Protein AF-A0A2H6ENN4-F1 (afdb_monomer)

Foldseek 3Di:
DVVVVVVVVVVVVVVVVVVVVVVVVVVVVVVVVVVVPPPDDDDDDDDDDDDDDDDDDPPPPPPDPQDPQNQLVVCCVVVVHDSVVSNVVVVVVVVVCVVCLDVWDADPQFFIKHKDKDDWDWDADPVPRDIDIDHIDIDIDTDGDPNNVCVVDPPDD

Sequence (157 aa):
MKKDQKRLKIIFFYLFFYLFFTVFINKSKGKKMAKAKKATKAKAKPAAVKAKEAPAAKTTKAKGPMTKAQIVDHLATKLGTTKKMSATFLNELTQLAYSNAKKDFTIPGLGKVFTTRTKRRNGRNPATGEKMVIPAKSKVKFRVSKALQDAVYPPKK

pLDDT: mean 74.29, std 19.34, range [25.98, 92.62]

Nearest PDB structures (foldseek):
  4qju-assembly1_B  TM=8.683E-01  e=5.861E-08  Staphylococcus aureus subsp. aureus Mu50
  5lvt-assembly2_B  TM=8.062E-01  e=1.035E-07  Lactococcus lactis subsp. lactis Il1403
  1p78-assembly1_B  TM=8.600E-01  e=2.845E-07  Anabaena sp.
  5j0n-assembly1_L  TM=8.053E-01  e=1.343E-05  Escherichia coli
  1owf-assembly1_B  TM=7.912E-01  e=1.430E-05  Escherichia coli

Secondary structure (DSSP, 8-state):
-HHHHHHHHHHHHHHHHHHHHHHHHHHHHHHHHHHHSSS--S--------------------SSPPPHHHHHHHHHHHHT--HHHHHHHHHHHHHHHHHHTTS-EEETTTEEEEEEEEPPEEEE-TTT--EEEEPPEEEEEEEEPHHHHHHHSPPP-

Solvent-accessible surface area (backbone atoms only — not comparable to full-atom values): 9758 Å² total; per-residue (Å²): 121,76,68,60,57,54,52,50,50,50,53,48,48,51,54,50,49,52,54,50,52,54,54,51,55,56,59,54,57,61,59,58,58,66,69,66,73,78,78,79,81,90,81,90,88,88,82,90,88,81,91,78,78,84,81,70,87,79,82,69,82,70,92,62,84,84,46,75,68,55,52,22,49,51,45,12,66,74,68,73,45,54,54,67,58,36,46,50,50,56,50,50,55,51,52,52,42,65,75,29,31,84,74,54,32,71,46,88,69,56,24,36,35,35,63,46,77,43,74,62,45,81,44,60,41,91,88,76,65,48,82,41,78,44,73,61,46,78,43,82,45,78,44,72,27,66,66,44,47,46,74,75,55,61,78,85,127

Structure (mmCIF, N/CA/C/O backbone):
data_AF-A0A2H6ENN4-F1
#
_entry.id   AF-A0A2H6ENN4-F1
#
loop_
_atom_site.group_PDB
_atom_site.id
_atom_site.type_symbol
_atom_site.label_atom_id
_atom_site.label_alt_id
_atom_site.label_comp_id
_atom_site.label_asym_id
_atom_site.label_entity_id
_atom_site.label_seq_id
_atom_site.pdbx_PDB_ins_code
_atom_site.Cartn_x
_atom_site.Cartn_y
_atom_site.Cartn_z
_atom_site.occupancy
_atom_site.B_iso_or_equiv
_atom_site.auth_seq_id
_atom_site.auth_comp_id
_atom_site.auth_asym_id
_atom_site.auth_atom_id
_atom_site.pdbx_PDB_model_num
ATOM 1 N N . MET A 1 1 ? 35.965 -11.954 40.823 1.00 58.97 1 MET A N 1
ATOM 2 C CA . MET A 1 1 ? 36.086 -10.524 41.201 1.00 58.97 1 MET A CA 1
ATOM 3 C C . MET A 1 1 ? 35.720 -9.506 40.109 1.00 58.97 1 MET A C 1
ATOM 5 O O . MET A 1 1 ? 35.027 -8.553 40.430 1.00 58.97 1 MET A O 1
ATOM 9 N N . LYS A 1 2 ? 36.125 -9.631 38.827 1.00 60.59 2 LYS A N 1
ATOM 10 C CA . LYS A 1 2 ? 35.818 -8.596 37.794 1.00 60.59 2 LYS A CA 1
ATOM 11 C C . LYS A 1 2 ? 34.374 -8.606 37.239 1.00 60.59 2 LYS A C 1
ATOM 13 O O . LYS A 1 2 ? 33.946 -7.616 36.646 1.00 60.59 2 LYS A O 1
ATOM 18 N N . LYS A 1 3 ? 33.618 -9.701 37.405 1.00 58.59 3 LYS A N 1
ATOM 19 C CA . LYS A 1 3 ? 32.244 -9.867 36.877 1.00 58.59 3 LYS A CA 1
ATOM 20 C C . LYS A 1 3 ? 31.199 -9.145 37.741 1.00 58.59 3 LYS A C 1
ATOM 22 O O . LYS A 1 3 ? 30.263 -8.557 37.201 1.00 58.59 3 LYS A O 1
ATOM 27 N N . ASP A 1 4 ? 31.436 -9.087 39.049 1.00 68.06 4 ASP A N 1
ATOM 28 C CA . ASP A 1 4 ? 30.552 -8.440 40.027 1.00 68.06 4 ASP A CA 1
ATOM 29 C C . ASP A 1 4 ? 30.622 -6.913 39.930 1.00 68.06 4 ASP A C 1
ATOM 31 O O . ASP A 1 4 ? 29.596 -6.242 39.956 1.00 68.06 4 ASP A O 1
ATOM 35 N N . GLN A 1 5 ? 31.804 -6.361 39.641 1.00 72.81 5 GLN A N 1
ATOM 36 C CA . GLN A 1 5 ? 31.990 -4.927 39.386 1.00 72.81 5 GLN A CA 1
ATOM 37 C C . GLN A 1 5 ? 31.239 -4.426 38.139 1.00 72.81 5 GLN A C 1
ATOM 39 O O . GLN A 1 5 ? 30.726 -3.308 38.132 1.00 72.81 5 GLN A O 1
ATOM 44 N N . LYS A 1 6 ? 31.116 -5.240 37.078 1.00 74.12 6 LYS A N 1
ATOM 45 C CA . LYS A 1 6 ? 30.316 -4.869 35.893 1.00 74.12 6 LYS A CA 1
ATOM 46 C C . LYS A 1 6 ? 28.814 -4.910 36.178 1.00 74.12 6 LYS A C 1
ATOM 48 O O . LYS A 1 6 ? 28.097 -4.019 35.733 1.00 74.12 6 LYS A O 1
ATOM 53 N N . ARG A 1 7 ? 28.344 -5.905 36.939 1.00 75.00 7 ARG A N 1
ATOM 54 C CA . ARG A 1 7 ? 26.932 -6.006 37.345 1.00 75.00 7 ARG A CA 1
ATOM 55 C C . ARG A 1 7 ? 26.541 -4.880 38.299 1.00 75.00 7 ARG A C 1
ATOM 57 O O . ARG A 1 7 ? 25.499 -4.268 38.096 1.00 75.00 7 ARG A O 1
ATOM 64 N N . LEU A 1 8 ? 27.416 -4.535 39.243 1.00 78.12 8 LEU A N 1
ATOM 65 C CA . LEU A 1 8 ? 27.211 -3.413 40.154 1.00 78.12 8 LEU A CA 1
ATOM 66 C C . LEU A 1 8 ? 27.131 -2.083 39.396 1.00 78.12 8 LEU A C 1
ATOM 68 O O . LEU A 1 8 ? 26.222 -1.308 39.651 1.00 78.12 8 LEU A O 1
ATOM 72 N N . LYS A 1 9 ? 27.992 -1.851 38.394 1.00 79.69 9 LYS A N 1
ATOM 73 C CA . LYS A 1 9 ? 27.920 -0.650 37.540 1.00 79.69 9 LYS A CA 1
ATOM 74 C C . LYS A 1 9 ? 26.639 -0.572 36.710 1.00 79.69 9 LYS A C 1
ATOM 76 O O . LYS A 1 9 ? 26.106 0.517 36.548 1.00 79.69 9 LYS A O 1
ATOM 81 N N . ILE A 1 10 ? 26.125 -1.697 36.213 1.00 83.31 10 ILE A N 1
ATOM 82 C CA . ILE A 1 10 ? 24.850 -1.737 35.477 1.00 83.31 10 ILE A CA 1
ATOM 83 C C . ILE A 1 10 ? 23.676 -1.439 36.414 1.00 83.31 10 ILE A C 1
ATOM 85 O O . ILE A 1 10 ? 22.813 -0.637 36.071 1.00 83.31 10 ILE A O 1
ATOM 89 N N . ILE A 1 11 ? 23.666 -2.020 37.614 1.00 83.44 11 ILE A N 1
ATOM 90 C CA . ILE A 1 11 ? 22.628 -1.760 38.621 1.00 83.44 11 ILE A CA 1
ATOM 91 C C . ILE A 1 11 ? 22.686 -0.298 39.082 1.00 83.44 11 ILE A C 1
ATOM 93 O O . ILE A 1 11 ? 21.654 0.363 39.147 1.00 83.44 11 ILE A O 1
ATOM 97 N N . PHE A 1 12 ? 23.885 0.244 39.308 1.00 84.44 12 PHE A N 1
ATOM 98 C CA . PHE A 1 12 ? 24.075 1.649 39.666 1.00 84.44 12 PHE A CA 1
ATOM 99 C C . PHE A 1 12 ? 23.668 2.590 38.525 1.00 84.44 12 PHE A C 1
ATOM 101 O O . PHE A 1 12 ? 23.052 3.619 38.773 1.00 84.44 12 PHE A O 1
ATOM 108 N N . PHE A 1 13 ? 23.934 2.217 37.269 1.00 84.81 13 PHE A N 1
ATOM 109 C CA . PHE A 1 13 ? 23.497 2.966 36.091 1.00 84.81 13 PHE A CA 1
ATOM 110 C C . PHE A 1 13 ? 21.970 2.978 35.956 1.00 84.81 13 PHE A C 1
ATOM 112 O O . PHE A 1 13 ? 21.399 4.033 35.700 1.00 84.81 13 PHE A O 1
ATOM 119 N N . TYR A 1 14 ? 21.290 1.853 36.198 1.00 84.06 14 TYR A N 1
ATOM 120 C CA . TYR A 1 14 ? 19.825 1.794 36.178 1.00 84.06 14 TYR A CA 1
ATOM 121 C C . TYR A 1 14 ? 19.185 2.535 37.356 1.00 84.06 14 TYR A C 1
ATOM 123 O O . TYR A 1 14 ? 18.191 3.232 37.161 1.00 84.06 14 TYR A O 1
ATOM 131 N N . LEU A 1 15 ? 19.766 2.451 38.554 1.00 84.94 15 LEU A N 1
ATOM 132 C CA . LEU A 1 15 ? 19.282 3.177 39.729 1.00 84.94 15 LEU A CA 1
ATOM 133 C C . LEU A 1 15 ? 19.478 4.694 39.570 1.00 84.94 15 LEU A C 1
ATOM 135 O O . LEU A 1 15 ? 18.573 5.474 39.860 1.00 84.94 15 LEU A O 1
ATOM 139 N N . PHE A 1 16 ? 20.621 5.111 39.020 1.00 83.19 16 PHE A N 1
ATOM 140 C CA . PHE A 1 16 ? 20.909 6.508 38.702 1.00 83.19 16 PHE A CA 1
ATOM 141 C C . PHE A 1 16 ? 20.021 7.034 37.565 1.00 83.19 16 PHE A C 1
ATOM 143 O O . PHE A 1 16 ? 19.473 8.131 37.666 1.00 83.19 16 PHE A O 1
ATOM 150 N N . PHE A 1 17 ? 19.803 6.242 36.512 1.00 81.88 17 PHE A N 1
ATOM 151 C CA . PHE A 1 17 ? 18.915 6.601 35.406 1.00 81.88 17 PHE A CA 1
ATOM 152 C C . PHE A 1 17 ? 17.452 6.709 35.857 1.00 81.88 17 PHE A C 1
ATOM 154 O O . PHE A 1 17 ? 16.755 7.636 35.451 1.00 81.88 17 PHE A O 1
ATOM 161 N N . TYR A 1 18 ? 16.992 5.830 36.752 1.00 81.19 18 TYR A N 1
ATOM 162 C CA . TYR A 1 18 ? 15.639 5.880 37.309 1.00 81.19 18 TYR A CA 1
ATOM 163 C C . TYR A 1 18 ? 15.430 7.087 38.241 1.00 81.19 18 TYR A C 1
ATOM 165 O O . TYR A 1 18 ? 14.398 7.764 38.168 1.00 81.19 18 TYR A O 1
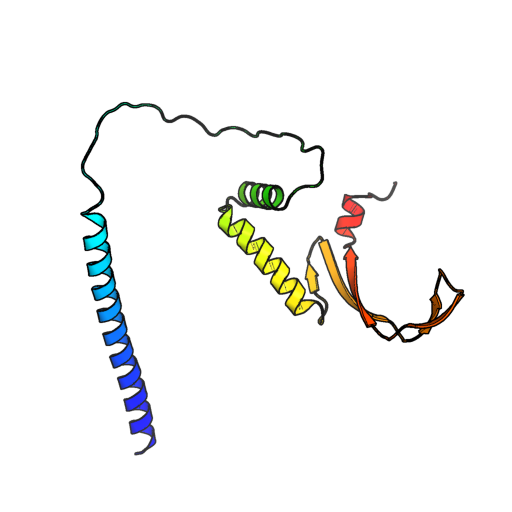ATOM 173 N N . LEU A 1 19 ? 16.434 7.429 39.057 1.00 77.94 19 LEU A N 1
ATOM 174 C CA . LEU A 1 19 ? 16.403 8.633 39.892 1.00 77.94 19 LEU A CA 1
ATOM 175 C C . LEU A 1 19 ? 16.402 9.907 39.028 1.00 77.94 19 LEU A C 1
ATOM 177 O O . LEU A 1 19 ? 15.604 10.818 39.254 1.00 77.94 19 LEU A O 1
ATOM 181 N N . PHE A 1 20 ? 17.223 9.938 37.976 1.00 74.56 20 PHE A N 1
ATOM 182 C CA . PHE A 1 20 ? 17.284 11.056 37.035 1.00 74.56 20 PHE A CA 1
ATOM 183 C C . PHE A 1 20 ? 15.982 11.220 36.236 1.00 74.56 20 PHE A C 1
ATOM 185 O O . PHE A 1 20 ? 15.473 12.334 36.095 1.00 74.56 20 PHE A O 1
ATOM 192 N N . PHE A 1 21 ? 15.386 10.120 35.770 1.00 71.75 21 PHE A N 1
ATOM 193 C CA . PHE A 1 21 ? 14.111 10.126 35.051 1.00 71.75 21 PHE A CA 1
ATOM 194 C C . PHE A 1 21 ? 12.959 10.644 35.928 1.00 71.75 21 PHE A C 1
ATOM 196 O O . PHE A 1 21 ? 12.137 11.442 35.473 1.00 71.75 21 PHE A O 1
ATOM 203 N N . THR A 1 22 ? 12.946 10.286 37.214 1.00 70.69 22 THR A N 1
ATOM 204 C CA . THR A 1 22 ? 11.924 10.749 38.167 1.00 70.69 22 THR A CA 1
ATOM 205 C C . THR A 1 22 ? 12.049 12.251 38.462 1.00 70.69 22 THR A C 1
ATOM 207 O O . THR A 1 22 ? 11.051 12.979 38.432 1.00 70.69 22 THR A O 1
ATOM 210 N N . VAL A 1 23 ? 13.271 12.762 38.659 1.00 71.56 23 VAL A N 1
ATOM 211 C CA . VAL A 1 23 ? 13.524 14.206 38.852 1.00 71.56 23 VAL A CA 1
ATOM 212 C C . VAL A 1 23 ? 13.196 15.011 37.586 1.00 71.56 23 VAL A C 1
ATOM 214 O O . VAL A 1 23 ? 12.614 16.098 37.669 1.00 71.56 23 VAL A O 1
ATOM 217 N N . PHE A 1 24 ? 13.493 14.474 36.398 1.00 68.56 24 PHE A N 1
ATOM 218 C CA . PHE A 1 24 ? 13.190 15.123 35.120 1.00 68.56 24 PHE A CA 1
ATOM 219 C C . PHE A 1 24 ? 11.678 15.222 34.847 1.00 68.56 24 PHE A C 1
ATOM 221 O O . PHE A 1 24 ? 11.192 16.273 34.415 1.00 68.56 24 PHE A O 1
ATOM 228 N N . ILE A 1 25 ? 10.904 14.180 35.176 1.00 64.19 25 ILE A N 1
ATOM 229 C CA . ILE A 1 25 ? 9.435 14.227 35.102 1.00 64.19 25 ILE A CA 1
ATOM 230 C C . ILE A 1 25 ? 8.867 15.284 36.059 1.00 64.19 25 ILE A C 1
ATOM 232 O O . ILE A 1 25 ? 7.960 16.030 35.676 1.00 64.19 25 ILE A O 1
ATOM 236 N N . ASN A 1 26 ? 9.411 15.411 37.274 1.00 61.31 26 ASN A N 1
ATOM 237 C CA . ASN A 1 26 ? 8.907 16.386 38.243 1.00 61.31 26 ASN A CA 1
ATOM 238 C C . ASN A 1 26 ? 9.226 17.841 37.827 1.00 61.31 26 ASN A C 1
ATOM 240 O O . ASN A 1 26 ? 8.364 18.721 37.874 1.00 61.31 26 ASN A O 1
ATOM 244 N N . LYS A 1 27 ? 10.417 18.089 37.262 1.00 61.41 27 LYS A N 1
ATOM 245 C CA . LYS A 1 27 ? 10.809 19.404 36.713 1.00 61.41 27 LYS A CA 1
ATOM 246 C C . LYS A 1 27 ? 9.974 19.828 35.493 1.00 61.41 27 LYS A C 1
ATOM 248 O O . LYS A 1 27 ? 9.761 21.022 35.269 1.00 61.41 27 LYS A O 1
ATOM 253 N N . SER A 1 28 ? 9.448 18.870 34.726 1.00 56.31 28 SER A N 1
ATOM 254 C CA . SER A 1 28 ? 8.570 19.124 33.572 1.00 56.31 28 SER A CA 1
ATOM 255 C C . SER A 1 28 ? 7.176 19.642 33.971 1.00 56.31 28 SER A C 1
ATOM 257 O O . SER A 1 28 ? 6.613 20.505 33.287 1.00 56.31 28 SER A O 1
ATOM 259 N N . LYS A 1 29 ? 6.631 19.211 35.121 1.00 55.41 29 LYS A N 1
ATOM 260 C CA . LYS A 1 29 ? 5.339 19.713 35.631 1.00 55.41 29 LYS A CA 1
ATOM 261 C C . LYS A 1 29 ? 5.413 21.180 36.083 1.00 55.41 29 LYS A C 1
ATOM 263 O O . LYS A 1 29 ? 4.483 21.937 35.808 1.00 55.41 29 LYS A O 1
ATOM 268 N N . GLY A 1 30 ? 6.543 21.619 36.647 1.00 51.56 30 GLY A N 1
ATOM 269 C CA . GLY A 1 30 ? 6.749 23.012 37.077 1.00 51.56 30 GLY A CA 1
ATOM 270 C C . GLY A 1 30 ? 6.738 24.041 35.934 1.00 51.56 30 GLY A C 1
ATOM 271 O O . GLY A 1 30 ? 6.213 25.142 36.092 1.00 51.56 30 GLY A O 1
ATOM 272 N N . LYS A 1 31 ? 7.228 23.679 34.737 1.00 53.19 31 LYS A N 1
ATOM 273 C CA . LYS A 1 31 ? 7.215 24.580 33.563 1.00 53.19 31 LYS A CA 1
ATOM 274 C C . LYS A 1 31 ? 5.844 24.697 32.888 1.00 53.19 31 LYS A C 1
ATOM 276 O O . LYS A 1 31 ? 5.537 25.751 32.331 1.00 53.19 31 LYS A O 1
ATOM 281 N N . LYS A 1 32 ? 4.999 23.659 32.944 1.00 52.56 32 LYS A N 1
ATOM 282 C CA . LYS A 1 32 ? 3.640 23.716 32.371 1.00 52.56 32 LYS A CA 1
ATOM 283 C C . LYS A 1 32 ? 2.688 24.609 33.174 1.00 52.56 32 LYS A C 1
ATOM 285 O O . LYS A 1 32 ? 1.794 25.202 32.578 1.00 52.56 32 LYS A O 1
ATOM 290 N N . MET A 1 33 ? 2.905 24.779 34.480 1.00 45.50 33 MET A N 1
ATOM 291 C CA . MET A 1 33 ? 2.043 25.628 35.314 1.00 45.50 33 MET A CA 1
ATOM 292 C C . MET A 1 33 ? 2.313 27.133 35.139 1.00 45.50 33 MET A C 1
ATOM 294 O O . MET A 1 33 ? 1.376 27.927 35.183 1.00 45.50 33 MET A O 1
ATOM 298 N N . ALA A 1 34 ? 3.551 27.543 34.835 1.00 51.62 34 ALA A N 1
ATOM 299 C CA . ALA A 1 34 ? 3.880 28.958 34.614 1.00 51.62 34 ALA A CA 1
ATOM 300 C C . ALA A 1 34 ? 3.288 29.525 33.306 1.00 51.62 34 ALA A C 1
ATOM 302 O O . ALA A 1 34 ? 2.895 30.690 33.251 1.00 51.62 34 ALA A O 1
ATOM 303 N N . LYS A 1 35 ? 3.155 28.699 32.257 1.00 46.41 35 LYS A N 1
ATOM 304 C CA . LYS A 1 35 ? 2.583 29.123 30.963 1.00 46.41 35 LYS A CA 1
ATOM 305 C C . LYS A 1 35 ? 1.046 29.183 30.972 1.00 46.41 35 LYS A C 1
ATOM 307 O O . LYS A 1 35 ? 0.467 29.864 30.133 1.00 46.41 35 LYS A O 1
ATOM 312 N N . ALA A 1 36 ? 0.392 28.539 31.942 1.00 45.84 36 ALA A N 1
ATOM 313 C CA . ALA A 1 36 ? -1.065 28.536 32.086 1.00 45.84 36 ALA A CA 1
ATOM 314 C C . ALA A 1 36 ? -1.628 29.774 32.820 1.00 45.84 36 ALA A C 1
ATOM 316 O O . ALA A 1 36 ? -2.810 30.065 32.683 1.00 45.84 36 ALA A O 1
ATOM 317 N N . LYS A 1 37 ? -0.807 30.545 33.554 1.00 44.84 37 LYS A N 1
ATOM 318 C CA . LYS A 1 37 ? -1.275 31.715 34.330 1.00 44.84 37 LYS A CA 1
ATOM 319 C C . LYS A 1 37 ? -1.276 33.056 33.578 1.00 44.84 37 LYS A C 1
ATOM 321 O O . LYS A 1 37 ? -1.785 34.031 34.117 1.00 44.84 37 LYS A O 1
ATOM 326 N N . LYS A 1 38 ? -0.736 33.136 32.352 1.00 38.59 38 LYS A N 1
ATOM 327 C CA . LYS A 1 38 ? -0.587 34.414 31.612 1.00 38.59 38 LYS A CA 1
ATOM 328 C C . LYS A 1 38 ? -1.582 34.619 30.453 1.00 38.59 38 LYS A C 1
ATOM 330 O O . LYS A 1 38 ? -1.499 35.631 29.774 1.00 38.59 38 LYS A O 1
ATOM 335 N N . ALA A 1 39 ? -2.529 33.706 30.224 1.00 40.78 39 ALA A N 1
ATOM 336 C CA . ALA A 1 39 ? -3.414 33.752 29.047 1.00 40.78 39 ALA A CA 1
ATOM 337 C C . ALA A 1 39 ? -4.918 33.924 29.349 1.00 40.78 39 ALA A C 1
ATOM 339 O O . ALA A 1 39 ? -5.742 33.692 28.472 1.00 40.78 39 ALA A O 1
ATOM 340 N N . THR A 1 40 ? -5.303 34.348 30.556 1.00 34.88 40 THR A N 1
ATOM 341 C CA . THR A 1 40 ? -6.719 34.571 30.902 1.00 34.88 40 THR A CA 1
ATOM 342 C C . THR A 1 40 ? -6.909 35.832 31.742 1.00 34.88 40 THR A C 1
ATOM 344 O O . THR A 1 40 ? -6.909 35.768 32.971 1.00 34.88 40 THR A O 1
ATOM 347 N N . LYS A 1 41 ? -7.107 36.981 31.081 1.00 34.84 41 LYS A N 1
ATOM 348 C CA . LYS A 1 41 ? -7.922 38.097 31.595 1.00 34.84 41 LYS A CA 1
ATOM 349 C C . LYS A 1 41 ? -8.365 39.004 30.431 1.00 34.84 41 LYS A C 1
ATOM 351 O O . LYS A 1 41 ? -7.535 39.354 29.604 1.00 34.84 41 LYS A O 1
ATOM 356 N N . ALA A 1 42 ? -9.648 39.388 30.448 1.00 35.22 42 ALA A N 1
ATOM 357 C CA . ALA A 1 42 ? -10.434 40.144 29.449 1.00 35.22 42 ALA A CA 1
ATOM 358 C C . ALA A 1 42 ? -10.898 39.296 28.238 1.00 35.22 42 ALA A C 1
ATOM 360 O O . ALA A 1 42 ? -10.073 38.752 27.525 1.00 35.22 42 ALA A O 1
ATOM 361 N N . LYS A 1 43 ? -12.190 39.109 27.930 1.00 32.62 43 LYS A N 1
ATOM 362 C CA . LYS A 1 43 ? -13.409 39.886 28.224 1.00 32.62 43 LYS A CA 1
ATOM 363 C C . LYS A 1 43 ? -14.642 38.963 28.034 1.00 32.62 43 LYS A C 1
ATOM 365 O O . LYS A 1 43 ? -14.650 38.138 27.127 1.00 32.62 43 LYS A O 1
ATOM 370 N N . ALA A 1 44 ? -15.625 39.080 28.933 1.00 33.69 44 ALA A N 1
ATOM 371 C CA . ALA A 1 44 ? -16.926 38.378 28.989 1.00 33.69 44 ALA A CA 1
ATOM 372 C C . ALA A 1 44 ? -17.849 38.736 27.785 1.00 33.69 44 ALA A C 1
ATOM 374 O O . ALA A 1 44 ? -17.522 39.691 27.089 1.00 33.69 44 ALA A O 1
ATOM 375 N N . LYS A 1 45 ? -19.004 38.121 27.444 1.00 38.50 45 LYS A N 1
ATOM 376 C CA . LYS A 1 45 ? -20.118 37.392 28.127 1.00 38.50 45 LYS A CA 1
ATOM 377 C C . LYS A 1 45 ? -21.109 36.897 26.990 1.00 38.50 45 LYS A C 1
ATOM 379 O O . LYS A 1 45 ? -20.898 37.335 25.864 1.00 38.50 45 LYS A O 1
ATOM 384 N N . PRO A 1 46 ? -22.267 36.218 27.213 1.00 44.81 46 PRO A N 1
ATOM 385 C CA . PRO A 1 46 ? -22.530 34.802 27.571 1.00 44.81 46 PRO A CA 1
ATOM 386 C C . PRO A 1 46 ? -23.621 34.066 26.713 1.00 44.81 46 PRO A C 1
ATOM 388 O O . PRO A 1 46 ? -24.182 34.637 25.787 1.00 44.81 46 PRO A O 1
ATOM 391 N N . ALA A 1 47 ? -23.993 32.856 27.185 1.00 32.94 47 ALA A N 1
ATOM 392 C CA . ALA A 1 47 ? -25.251 32.083 27.013 1.00 32.94 47 ALA A CA 1
ATOM 393 C C . ALA A 1 47 ? -25.280 31.064 25.844 1.00 32.94 47 ALA A C 1
ATOM 395 O O . ALA A 1 47 ? -25.228 31.441 24.685 1.00 32.94 47 ALA A O 1
ATOM 396 N N . ALA A 1 48 ? -25.137 29.748 26.095 1.00 34.44 48 ALA A N 1
ATOM 397 C CA . ALA A 1 48 ? -26.170 28.775 26.535 1.00 34.44 48 ALA A CA 1
ATOM 398 C C . ALA A 1 48 ? -27.232 28.553 25.423 1.00 34.44 48 ALA A C 1
ATOM 400 O O . ALA A 1 48 ? -27.777 29.522 24.926 1.00 34.44 48 ALA A O 1
ATOM 401 N N . VAL A 1 49 ? -27.607 27.365 24.926 1.00 33.44 49 VAL A N 1
ATOM 402 C CA . VAL A 1 49 ? -27.892 26.043 25.517 1.00 33.44 49 VAL A CA 1
ATO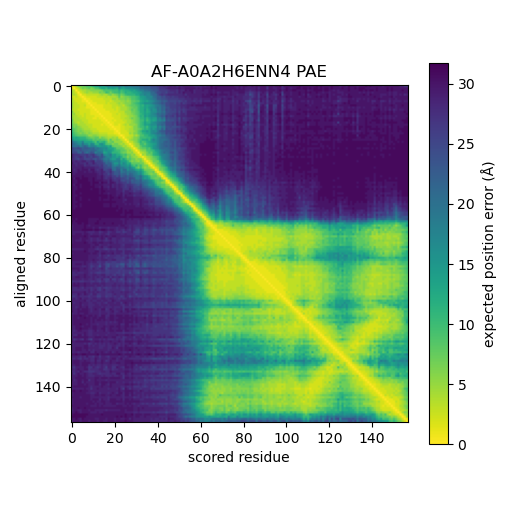M 403 C C . VAL A 1 49 ? -28.016 25.016 24.353 1.00 33.44 49 VAL A C 1
ATOM 405 O O . VAL A 1 49 ? -28.420 25.400 23.260 1.00 33.44 49 VAL A O 1
ATOM 408 N N . LYS A 1 50 ? -27.803 23.719 24.642 1.00 29.34 50 LYS A N 1
ATOM 409 C CA . LYS A 1 50 ? -28.544 22.514 24.161 1.00 29.34 50 LYS A CA 1
ATOM 410 C C . LYS A 1 50 ? -27.698 21.422 23.501 1.00 29.34 50 LYS A C 1
ATOM 412 O O . LYS A 1 50 ? -27.307 21.494 22.343 1.00 29.34 50 LYS A O 1
ATOM 417 N N . ALA A 1 51 ? -27.537 20.343 24.267 1.00 39.59 51 ALA A N 1
ATOM 418 C CA . ALA A 1 51 ? -27.365 18.992 23.764 1.00 39.59 51 ALA A CA 1
ATOM 419 C C . ALA A 1 51 ? -28.524 18.621 22.824 1.00 39.59 51 ALA A C 1
ATOM 421 O O . ALA A 1 51 ? -29.683 18.820 23.192 1.00 39.59 51 ALA A O 1
ATOM 422 N N . LYS A 1 52 ? -28.202 18.061 21.652 1.00 29.03 52 LYS A N 1
ATOM 423 C CA . LYS A 1 52 ? -29.048 17.123 20.904 1.00 29.03 52 LYS A CA 1
ATOM 424 C C . LYS A 1 52 ? -28.267 16.480 19.753 1.00 29.03 52 LYS A C 1
ATOM 426 O O . LYS A 1 52 ? -27.616 17.165 18.975 1.00 29.03 52 LYS A O 1
ATOM 431 N N . GLU A 1 53 ? -28.408 15.160 19.703 1.00 25.98 53 GLU A N 1
ATOM 432 C CA . GLU A 1 53 ? -28.460 14.306 18.513 1.00 25.98 53 GLU A CA 1
ATOM 433 C C . GLU A 1 53 ? -27.210 14.074 17.654 1.00 25.98 53 GLU A C 1
ATOM 435 O O . GLU A 1 53 ? -26.572 14.962 17.094 1.00 25.98 53 GLU A O 1
ATOM 440 N N . ALA A 1 54 ? -26.947 12.775 17.482 1.00 51.09 54 ALA A N 1
ATOM 441 C CA . ALA A 1 54 ? -26.266 12.215 16.332 1.00 51.09 54 ALA A CA 1
ATOM 442 C C . ALA A 1 54 ? -26.770 12.867 15.035 1.00 51.09 54 ALA A C 1
ATOM 444 O O . ALA A 1 54 ? -27.971 12.832 14.764 1.00 51.09 54 ALA A O 1
ATOM 445 N N . PRO A 1 55 ? -25.889 13.390 14.171 1.00 42.78 55 PRO A N 1
ATOM 446 C CA . PRO A 1 55 ? -26.284 13.645 12.810 1.00 42.78 55 PRO A CA 1
ATOM 447 C C . PRO A 1 55 ? -26.150 12.334 12.042 1.00 42.78 55 PRO A C 1
ATOM 449 O O . PRO A 1 55 ? -25.058 11.824 11.780 1.00 42.78 55 PRO A O 1
ATOM 452 N N . ALA A 1 56 ? -27.324 11.803 11.731 1.00 37.28 56 ALA A N 1
ATOM 453 C CA . ALA A 1 56 ? -27.592 10.776 10.755 1.00 37.28 56 ALA A CA 1
ATOM 454 C C . ALA A 1 56 ? -26.671 10.837 9.527 1.00 37.28 56 ALA A C 1
ATOM 456 O O . ALA A 1 56 ? -26.270 11.899 9.042 1.00 37.28 56 ALA A O 1
ATOM 457 N N . ALA A 1 57 ? -26.414 9.636 9.015 1.00 45.03 57 ALA A N 1
ATOM 458 C CA . ALA A 1 57 ? -25.911 9.332 7.691 1.00 45.03 57 ALA A CA 1
ATOM 459 C C . ALA A 1 57 ? -26.260 10.406 6.646 1.00 45.03 57 ALA A C 1
ATOM 461 O O . ALA A 1 57 ? -27.354 10.430 6.087 1.00 45.03 57 ALA A O 1
ATOM 462 N N . LYS A 1 58 ? -25.286 11.252 6.305 1.00 38.25 58 LYS A N 1
ATOM 463 C CA . LYS A 1 58 ? -25.277 11.925 5.007 1.00 38.25 58 LYS A CA 1
ATOM 464 C C . LYS A 1 58 ? -24.601 10.989 4.018 1.00 38.25 58 LYS A C 1
ATOM 466 O O . LYS A 1 58 ? -23.411 11.092 3.743 1.00 38.25 58 LYS A O 1
ATOM 471 N N . THR A 1 59 ? -25.380 10.047 3.494 1.00 40.91 59 THR A N 1
ATOM 472 C CA . THR A 1 59 ? -25.092 9.359 2.234 1.00 40.91 59 THR A CA 1
ATOM 473 C C . THR A 1 59 ? -25.179 10.370 1.096 1.00 40.91 59 THR A C 1
ATOM 475 O O . THR A 1 59 ? -26.143 10.398 0.337 1.00 40.91 59 THR A O 1
ATOM 478 N N . THR A 1 60 ? -24.167 11.223 0.956 1.00 40.41 60 THR A N 1
ATOM 479 C CA . THR A 1 60 ? -23.898 11.859 -0.329 1.00 40.41 60 THR A CA 1
ATOM 480 C C . THR A 1 60 ? -23.099 10.849 -1.139 1.00 40.41 60 THR A C 1
ATOM 482 O O . THR A 1 60 ? -21.917 10.611 -0.899 1.00 40.41 60 THR A O 1
ATOM 485 N N . LYS A 1 61 ? -23.779 10.171 -2.071 1.00 51.72 61 LYS A N 1
ATOM 486 C CA . LYS A 1 61 ? -23.123 9.352 -3.091 1.00 51.72 61 LYS A CA 1
ATOM 487 C C . LYS A 1 61 ? -22.127 10.249 -3.832 1.00 51.72 61 LYS A C 1
ATOM 489 O O . LYS A 1 61 ? -22.524 11.070 -4.655 1.00 51.72 61 LYS A O 1
ATOM 494 N N . ALA A 1 62 ? -20.844 10.135 -3.497 1.00 48.06 62 ALA A N 1
ATOM 495 C CA . ALA A 1 62 ? -19.789 10.874 -4.168 1.00 48.06 62 ALA A CA 1
ATOM 496 C C . ALA A 1 62 ? -19.652 10.333 -5.598 1.00 48.06 62 ALA A C 1
ATOM 498 O O . ALA A 1 62 ? -19.269 9.186 -5.818 1.00 48.06 62 ALA A O 1
ATOM 499 N N . LYS A 1 63 ? -20.008 11.173 -6.571 1.00 57.12 63 LYS A N 1
ATOM 500 C CA . LYS A 1 63 ? -19.859 10.942 -8.010 1.00 57.12 63 LYS A CA 1
ATOM 501 C C . LYS A 1 63 ? -18.391 11.213 -8.386 1.00 57.12 63 LYS A C 1
ATOM 503 O O . LYS A 1 63 ? -18.075 12.247 -8.958 1.00 57.12 63 LYS A O 1
ATOM 508 N N . GLY A 1 64 ? -17.478 10.343 -7.953 1.00 71.62 64 GLY A N 1
ATOM 509 C CA . GLY A 1 64 ? -16.033 10.470 -8.182 1.00 71.62 64 GLY A CA 1
ATOM 510 C C . GLY A 1 64 ? -15.222 9.412 -7.421 1.00 71.62 64 GLY A C 1
ATOM 511 O O . GLY A 1 64 ? -15.762 8.782 -6.508 1.00 71.62 64 GLY A O 1
ATOM 512 N N . PRO A 1 65 ? -13.946 9.175 -7.783 1.00 78.44 65 PRO A N 1
ATOM 513 C CA . PRO A 1 65 ? -13.100 8.223 -7.068 1.00 78.44 65 PRO A CA 1
ATOM 514 C C . PRO A 1 65 ? -12.954 8.647 -5.602 1.00 78.44 65 PRO A C 1
ATOM 516 O O . PRO A 1 65 ? -12.705 9.816 -5.305 1.00 78.44 65 PRO A O 1
ATOM 519 N N . MET A 1 66 ? -13.107 7.689 -4.685 1.00 85.12 66 MET A N 1
ATOM 520 C CA . MET A 1 66 ? -12.970 7.945 -3.251 1.00 85.12 66 MET A CA 1
ATOM 521 C C . MET A 1 66 ? -11.588 8.523 -2.933 1.00 85.12 66 MET A C 1
ATOM 523 O O . MET A 1 66 ? -10.556 7.949 -3.281 1.00 85.12 66 MET A O 1
ATOM 527 N N . THR A 1 67 ? -11.571 9.660 -2.244 1.00 90.81 67 THR A N 1
ATOM 528 C CA . THR A 1 67 ? -10.334 10.310 -1.800 1.00 90.81 67 THR A CA 1
ATOM 529 C C . THR A 1 67 ? -9.786 9.644 -0.537 1.00 90.81 67 THR A C 1
ATOM 531 O O . THR A 1 67 ? -10.518 9.002 0.220 1.00 90.81 67 THR A O 1
ATOM 534 N N . LYS A 1 68 ? -8.491 9.837 -0.246 1.00 86.38 68 LYS A N 1
ATOM 535 C CA . LYS A 1 68 ? -7.854 9.283 0.964 1.00 86.38 68 LYS A CA 1
ATOM 536 C C . LYS A 1 68 ? -8.602 9.672 2.248 1.00 86.38 68 LYS A C 1
ATOM 538 O O . LYS A 1 68 ? -8.748 8.842 3.138 1.00 86.38 68 LYS A O 1
ATOM 543 N N . ALA A 1 69 ? -9.108 10.904 2.323 1.00 87.12 69 ALA A N 1
ATOM 544 C CA . ALA A 1 69 ? -9.884 11.383 3.466 1.00 87.12 69 ALA A CA 1
ATOM 545 C C . ALA A 1 69 ? -11.217 10.630 3.624 1.00 87.12 69 ALA A C 1
ATOM 547 O O . ALA A 1 69 ? -11.568 10.236 4.731 1.00 87.12 69 ALA A O 1
ATOM 548 N N . GLN A 1 70 ? -11.914 10.350 2.519 1.00 89.75 70 GLN A N 1
ATOM 549 C CA . GLN A 1 70 ? -13.171 9.595 2.541 1.00 89.75 70 GLN A CA 1
ATOM 550 C C . GLN A 1 70 ? -12.961 8.130 2.948 1.00 89.75 70 GLN A C 1
ATOM 552 O O . GLN A 1 70 ? -13.779 7.575 3.676 1.00 89.75 70 GLN A O 1
ATOM 557 N N . ILE A 1 71 ? -11.842 7.513 2.547 1.00 88.69 71 ILE A N 1
ATOM 558 C CA . ILE A 1 71 ? -11.478 6.157 2.992 1.00 88.69 71 ILE A CA 1
ATOM 559 C C . ILE A 1 71 ? -11.221 6.142 4.505 1.00 88.69 71 ILE A C 1
ATOM 561 O O . ILE A 1 71 ? -11.722 5.261 5.200 1.00 88.69 71 ILE A O 1
ATOM 565 N N . VAL A 1 72 ? -10.479 7.126 5.026 1.00 90.44 72 VAL A N 1
ATOM 566 C CA . VAL A 1 72 ? -10.229 7.267 6.473 1.00 90.44 72 VAL A CA 1
ATOM 567 C C . VAL A 1 72 ? -11.536 7.446 7.239 1.00 90.44 72 VAL A C 1
ATOM 569 O O . VAL A 1 72 ? -11.733 6.790 8.258 1.00 90.44 72 VAL A O 1
ATOM 572 N N . ASP A 1 73 ? -12.435 8.293 6.744 1.00 90.62 73 ASP A N 1
ATOM 573 C CA . ASP A 1 73 ? -13.730 8.538 7.378 1.00 90.62 73 ASP A CA 1
ATOM 574 C C . ASP A 1 73 ? -14.625 7.291 7.357 1.00 90.62 73 ASP A C 1
ATOM 576 O O . ASP A 1 73 ? -15.266 6.969 8.362 1.00 90.62 73 ASP A O 1
ATOM 580 N N . HIS A 1 74 ? -14.622 6.538 6.254 1.00 89.56 74 HIS A N 1
ATOM 581 C CA . HIS A 1 74 ? -15.338 5.269 6.154 1.00 89.56 74 HIS A CA 1
ATOM 582 C C . HIS A 1 74 ? -14.789 4.220 7.137 1.00 89.56 74 HIS A C 1
ATOM 584 O O . HIS A 1 74 ? -15.567 3.562 7.828 1.00 89.56 74 HIS A O 1
ATOM 590 N N . LEU A 1 75 ? -13.461 4.091 7.251 1.00 87.50 75 LEU A N 1
ATOM 591 C CA . LEU A 1 75 ? -12.819 3.178 8.205 1.00 87.50 75 LEU A CA 1
ATOM 592 C C . LE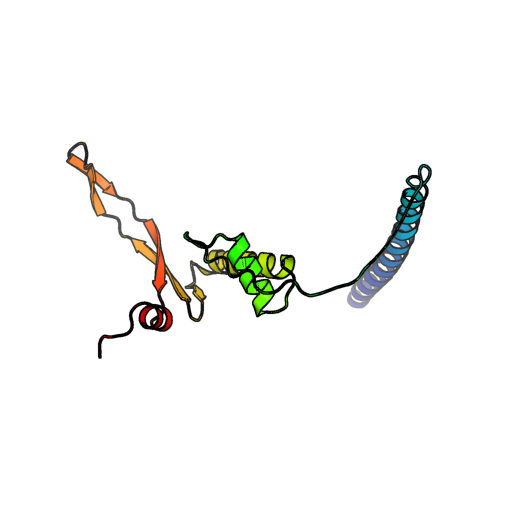U A 1 75 ? -13.096 3.580 9.656 1.00 87.50 75 LEU A C 1
ATOM 594 O O . LEU A 1 75 ? -13.465 2.727 10.459 1.00 87.50 75 LEU A O 1
ATOM 598 N N . ALA A 1 76 ? -12.996 4.870 9.979 1.00 89.69 76 ALA A N 1
ATOM 599 C CA . ALA A 1 76 ? -13.294 5.387 11.310 1.00 89.69 76 ALA A CA 1
ATOM 600 C C . ALA A 1 76 ? -14.748 5.095 11.715 1.00 89.69 76 ALA A C 1
ATOM 602 O O . ALA A 1 76 ? -14.998 4.627 12.823 1.00 89.69 76 ALA A O 1
ATOM 603 N N . THR A 1 77 ? -15.695 5.294 10.791 1.00 90.31 77 THR A N 1
ATOM 604 C CA . THR A 1 77 ? -17.127 5.055 11.033 1.00 90.31 77 THR A CA 1
ATOM 605 C C . THR A 1 77 ? -17.441 3.568 11.204 1.00 90.31 77 THR A C 1
ATOM 607 O O . THR A 1 77 ? -18.199 3.203 12.096 1.00 90.31 77 THR A O 1
ATOM 610 N N . LYS A 1 78 ? -16.862 2.692 10.371 1.00 89.88 78 LYS A N 1
ATOM 611 C CA . LYS A 1 78 ? -17.129 1.243 10.419 1.00 89.88 78 LYS A CA 1
ATOM 612 C C . LYS A 1 78 ? -16.436 0.534 11.579 1.00 89.88 78 LYS A C 1
ATOM 614 O O . LYS A 1 78 ? -17.007 -0.395 12.134 1.00 89.88 78 LYS A O 1
ATOM 619 N N . LEU A 1 79 ? -15.221 0.954 11.925 1.00 87.38 79 LEU A N 1
ATOM 620 C CA . LEU A 1 79 ? -14.420 0.338 12.987 1.00 87.38 79 LEU A CA 1
ATOM 621 C C . LEU A 1 79 ? -14.628 1.018 14.349 1.00 87.38 79 LEU A C 1
ATOM 623 O O . LEU A 1 79 ? -14.040 0.584 15.333 1.00 87.38 79 LEU A O 1
ATOM 627 N N . GLY A 1 80 ? -15.397 2.112 14.409 1.00 86.62 80 GLY A N 1
ATOM 628 C CA . GLY A 1 80 ? -15.576 2.908 15.628 1.00 86.62 80 GLY A CA 1
ATOM 629 C C . GLY A 1 80 ? -14.276 3.536 16.146 1.00 86.62 80 GLY A C 1
ATOM 630 O O . GLY A 1 80 ? -14.160 3.839 17.331 1.00 86.62 80 GLY A O 1
ATOM 631 N N . THR A 1 81 ? -13.269 3.705 15.284 1.00 89.25 81 THR A N 1
ATOM 632 C CA . THR A 1 81 ? -11.953 4.232 15.672 1.00 89.25 81 THR A CA 1
ATOM 633 C C . THR A 1 81 ? -11.840 5.725 15.389 1.00 89.25 81 THR A C 1
ATOM 635 O O . THR A 1 81 ? -12.590 6.306 14.607 1.00 89.25 81 THR A O 1
ATOM 638 N N . THR A 1 82 ? -10.863 6.386 16.013 1.00 91.94 82 THR A N 1
ATOM 639 C CA . THR A 1 82 ? -10.600 7.797 15.710 1.00 91.94 82 THR A CA 1
ATOM 640 C C . THR A 1 82 ? -10.058 7.958 14.286 1.00 91.94 82 THR A C 1
ATOM 642 O O . THR A 1 82 ? -9.250 7.153 13.814 1.00 91.94 82 THR A O 1
ATOM 645 N N . LYS A 1 83 ? -10.424 9.062 13.616 1.00 88.81 83 LYS A N 1
ATOM 646 C CA . LYS A 1 83 ? -9.906 9.408 12.276 1.00 88.81 83 LYS A CA 1
ATOM 647 C C . LYS A 1 83 ? -8.374 9.410 12.219 1.00 88.81 83 LYS A C 1
ATOM 649 O O . LYS A 1 83 ? -7.785 8.988 11.229 1.00 88.81 83 LYS A O 1
ATOM 654 N N . LYS A 1 84 ? -7.724 9.839 13.309 1.00 89.94 84 LYS A N 1
ATOM 655 C CA . LYS A 1 84 ? -6.260 9.823 13.446 1.00 89.94 84 LYS A CA 1
ATOM 656 C C . LYS A 1 84 ? -5.707 8.400 13.387 1.00 89.94 84 LYS A C 1
ATOM 658 O O . LYS A 1 84 ? -4.799 8.150 12.608 1.00 89.94 84 LYS A O 1
ATOM 663 N N . MET A 1 85 ? -6.288 7.472 14.151 1.00 90.56 85 MET A N 1
ATOM 664 C CA . MET A 1 85 ? -5.869 6.068 14.148 1.00 90.56 85 MET A CA 1
ATOM 665 C C . MET A 1 85 ? -6.075 5.422 12.773 1.00 90.56 85 MET A C 1
ATOM 667 O O . MET A 1 85 ? -5.174 4.763 12.267 1.00 90.56 85 MET A O 1
ATOM 671 N N . SER A 1 86 ? -7.220 5.671 12.131 1.00 90.06 86 SER A N 1
ATOM 672 C CA . SER A 1 86 ? -7.509 5.167 10.780 1.00 90.06 86 SER A CA 1
ATOM 673 C C . SER A 1 86 ? -6.523 5.695 9.725 1.00 90.06 86 SER A C 1
ATOM 675 O O . SER A 1 86 ? -6.083 4.948 8.850 1.00 90.06 86 SER A O 1
ATOM 677 N N . ALA A 1 87 ? -6.120 6.966 9.821 1.00 90.38 87 ALA A N 1
ATOM 678 C CA . ALA A 1 87 ? -5.097 7.537 8.947 1.00 90.38 87 ALA A CA 1
ATOM 679 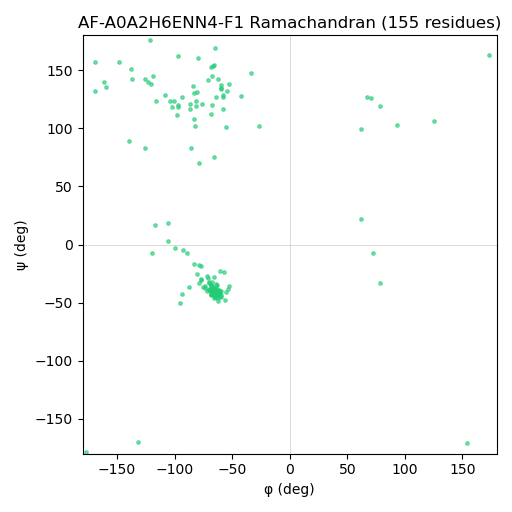C C . ALA A 1 87 ? -3.712 6.917 9.190 1.00 90.38 87 ALA A C 1
ATOM 681 O O . ALA A 1 87 ? -3.019 6.580 8.228 1.00 90.38 87 ALA A O 1
ATOM 682 N N . THR A 1 88 ? -3.323 6.733 10.456 1.00 92.62 88 THR A N 1
ATOM 683 C CA . THR A 1 88 ? -2.064 6.068 10.821 1.00 92.62 88 THR A CA 1
ATOM 684 C C . THR A 1 88 ? -2.038 4.630 10.317 1.00 92.62 88 THR A C 1
ATOM 686 O O . THR A 1 88 ? -1.063 4.237 9.690 1.00 92.62 88 THR A O 1
ATOM 689 N N . PHE A 1 89 ? -3.126 3.878 10.490 1.00 91.75 89 PHE A N 1
ATOM 690 C CA . PHE A 1 89 ? -3.239 2.502 10.010 1.00 91.75 89 PHE A CA 1
ATOM 691 C C . PHE A 1 89 ? -2.997 2.388 8.499 1.00 91.75 89 PHE A C 1
ATOM 693 O O . PHE A 1 89 ? -2.201 1.561 8.062 1.00 91.75 89 PHE A O 1
ATOM 700 N N . LEU A 1 90 ? -3.632 3.250 7.695 1.00 90.25 90 LEU A N 1
ATOM 701 C CA . LEU A 1 90 ? -3.405 3.262 6.247 1.00 90.25 90 LEU A CA 1
ATOM 702 C C . LEU A 1 90 ? -1.950 3.586 5.895 1.00 90.25 90 LEU A C 1
ATOM 704 O O . LEU A 1 90 ? -1.391 2.976 4.988 1.00 90.25 90 LEU A O 1
ATOM 708 N N . ASN A 1 91 ? -1.333 4.534 6.601 1.00 92.00 91 ASN A N 1
ATOM 709 C CA . ASN A 1 91 ? 0.063 4.885 6.362 1.00 92.00 91 ASN A CA 1
ATOM 710 C C . ASN A 1 91 ? 0.999 3.718 6.715 1.00 92.00 91 ASN A C 1
ATOM 712 O O . ASN A 1 91 ? 1.844 3.360 5.897 1.00 92.00 91 ASN A O 1
ATOM 716 N N . GLU A 1 92 ? 0.812 3.073 7.864 1.00 92.56 92 GLU A N 1
ATOM 717 C CA . GLU A 1 92 ? 1.609 1.907 8.266 1.00 92.56 92 GLU A CA 1
ATOM 718 C C . GLU A 1 92 ? 1.444 0.739 7.292 1.00 92.56 92 GLU A C 1
ATOM 720 O O . GLU A 1 92 ? 2.425 0.134 6.863 1.00 92.56 92 GLU A O 1
ATOM 725 N N . LEU A 1 93 ? 0.219 0.478 6.829 1.00 89.12 93 LEU A N 1
ATOM 726 C CA . LEU A 1 93 ? -0.035 -0.541 5.814 1.00 89.12 93 LEU A CA 1
ATOM 727 C C . LEU A 1 93 ? 0.727 -0.252 4.508 1.00 89.12 93 LEU A C 1
ATOM 729 O O . LEU A 1 93 ? 1.301 -1.166 3.911 1.00 89.12 93 LEU A O 1
ATOM 733 N N . THR A 1 94 ? 0.795 1.013 4.079 1.00 88.31 94 THR A N 1
ATOM 734 C CA . THR A 1 94 ? 1.605 1.387 2.906 1.00 88.31 94 THR A CA 1
ATOM 735 C C . THR A 1 94 ? 3.107 1.231 3.148 1.00 88.31 94 THR A C 1
ATOM 737 O O . THR A 1 94 ? 3.817 0.751 2.265 1.00 88.31 94 THR A O 1
ATOM 740 N N . GLN A 1 95 ? 3.602 1.564 4.341 1.00 90.06 95 GLN A N 1
ATOM 741 C CA . GLN A 1 95 ? 5.019 1.406 4.682 1.00 90.06 95 GLN A CA 1
ATOM 742 C C . GLN A 1 95 ? 5.431 -0.070 4.759 1.00 90.06 95 GLN A C 1
ATOM 744 O O . GLN A 1 95 ? 6.494 -0.450 4.254 1.00 90.06 95 GLN A O 1
ATOM 749 N N . LEU A 1 96 ? 4.563 -0.926 5.304 1.00 87.94 96 LEU A N 1
ATOM 750 C CA . LEU A 1 96 ? 4.742 -2.376 5.289 1.00 87.94 96 LEU A CA 1
ATOM 751 C C . LEU A 1 96 ? 4.795 -2.915 3.860 1.00 87.94 96 LEU A C 1
ATOM 753 O O . LEU A 1 96 ? 5.655 -3.747 3.558 1.00 87.94 96 LEU A O 1
ATOM 757 N N . ALA A 1 97 ? 3.939 -2.411 2.968 1.00 85.81 97 ALA A N 1
ATOM 758 C CA . ALA A 1 97 ? 3.964 -2.791 1.562 1.00 85.81 97 ALA A CA 1
ATOM 759 C C . ALA A 1 97 ? 5.289 -2.398 0.889 1.00 85.81 97 ALA A C 1
ATOM 761 O O . ALA A 1 97 ? 5.872 -3.218 0.184 1.00 85.81 97 ALA A O 1
ATOM 762 N N . TYR A 1 98 ? 5.812 -1.193 1.138 1.00 86.44 98 TYR A N 1
ATOM 763 C CA . TYR A 1 98 ? 7.101 -0.759 0.581 1.00 86.44 98 TYR A CA 1
ATOM 764 C C . TYR A 1 98 ? 8.274 -1.599 1.080 1.00 86.44 98 TYR A C 1
ATOM 766 O O . TYR A 1 98 ? 9.134 -1.999 0.293 1.00 86.44 98 TYR A O 1
ATOM 774 N N . SER A 1 99 ? 8.275 -1.921 2.371 1.00 86.06 99 SER A N 1
ATOM 775 C CA . SER A 1 99 ? 9.344 -2.698 3.002 1.00 86.06 99 SER A CA 1
ATOM 776 C C . SER A 1 99 ? 9.358 -4.151 2.512 1.00 86.06 99 SER A C 1
ATOM 778 O O . SER A 1 99 ? 10.422 -4.736 2.302 1.00 86.06 99 SER A O 1
ATOM 780 N N . ASN A 1 100 ? 8.176 -4.723 2.262 1.00 83.88 100 ASN A N 1
ATOM 781 C CA . ASN A 1 100 ? 8.013 -6.124 1.872 1.00 83.88 100 ASN A CA 1
ATOM 782 C C . ASN A 1 100 ? 7.821 -6.344 0.363 1.00 83.88 100 ASN A C 1
ATOM 784 O O . ASN A 1 100 ? 7.804 -7.490 -0.077 1.00 83.88 100 ASN A O 1
ATOM 788 N N . ALA A 1 101 ? 7.759 -5.292 -0.463 1.00 76.31 101 ALA A N 1
ATOM 789 C CA . ALA A 1 101 ? 7.557 -5.403 -1.916 1.00 76.31 101 ALA A CA 1
ATOM 790 C C . ALA A 1 101 ? 8.612 -6.271 -2.637 1.00 76.31 101 ALA A C 1
ATOM 792 O O . ALA A 1 101 ? 8.352 -6.811 -3.716 1.00 76.31 101 ALA A O 1
ATOM 793 N N . LYS A 1 102 ? 9.808 -6.420 -2.049 1.00 75.44 102 LYS A N 1
ATOM 794 C CA . LYS A 1 102 ? 10.873 -7.302 -2.557 1.00 75.44 102 LYS A CA 1
ATOM 795 C C . LYS A 1 102 ? 10.676 -8.778 -2.192 1.00 75.44 102 LYS A C 1
ATOM 797 O O . LYS A 1 102 ? 11.204 -9.629 -2.896 1.00 75.44 102 LYS A O 1
ATOM 802 N N . LYS A 1 103 ? 9.962 -9.063 -1.100 1.00 78.00 103 LYS A N 1
ATOM 803 C CA . LYS A 1 103 ? 9.743 -10.402 -0.525 1.00 78.00 103 LYS A CA 1
ATOM 804 C C . LYS A 1 103 ? 8.329 -10.923 -0.775 1.00 78.00 103 LYS A C 1
ATOM 806 O O . LYS A 1 103 ? 7.900 -11.832 -0.079 1.00 78.00 103 LYS A O 1
ATOM 811 N N . ASP A 1 104 ? 7.634 -10.341 -1.751 1.00 77.44 104 ASP A N 1
ATOM 812 C CA . ASP A 1 104 ? 6.243 -10.632 -2.078 1.00 77.44 104 ASP A CA 1
ATOM 813 C C . ASP A 1 104 ? 5.263 -10.323 -0.928 1.00 77.44 104 ASP A C 1
ATOM 815 O O . ASP A 1 104 ? 5.053 -11.112 -0.012 1.00 77.44 104 ASP A O 1
ATOM 819 N N . PHE A 1 105 ? 4.600 -9.168 -0.998 1.00 85.00 105 PHE A N 1
ATOM 820 C CA . PHE A 1 105 ? 3.651 -8.726 0.026 1.00 85.00 105 PHE A CA 1
ATOM 821 C C . PHE A 1 105 ? 2.215 -9.058 -0.385 1.00 85.00 105 PHE A C 1
ATOM 823 O O . PHE A 1 105 ? 1.738 -8.584 -1.416 1.00 85.00 105 PHE A O 1
ATOM 830 N N . THR A 1 106 ? 1.512 -9.855 0.417 1.00 87.06 106 THR A N 1
ATOM 831 C CA . THR A 1 106 ? 0.107 -10.205 0.168 1.00 87.06 106 THR A CA 1
ATOM 832 C C . THR A 1 106 ? -0.793 -9.418 1.107 1.00 87.06 106 THR A C 1
ATOM 834 O O . THR A 1 106 ? -0.644 -9.508 2.321 1.00 87.06 106 THR A O 1
ATOM 837 N N . ILE A 1 107 ? -1.742 -8.673 0.541 1.00 87.50 107 ILE A N 1
ATOM 838 C CA . ILE A 1 107 ? -2.840 -8.052 1.275 1.00 87.50 107 ILE A CA 1
ATOM 839 C C . ILE A 1 107 ? -4.061 -8.964 1.124 1.00 87.50 107 ILE A C 1
ATOM 841 O O . ILE A 1 107 ? -4.600 -9.069 0.013 1.00 87.50 107 ILE A O 1
ATOM 845 N N . PRO A 1 108 ? -4.509 -9.625 2.204 1.00 83.88 108 PRO A N 1
ATOM 846 C CA . PRO A 1 108 ? -5.708 -10.451 2.175 1.00 83.88 108 PRO A CA 1
ATOM 847 C C . PRO A 1 108 ? -6.899 -9.670 1.611 1.00 83.88 108 PRO A C 1
ATOM 849 O O . PRO A 1 108 ? -7.072 -8.485 1.891 1.00 83.88 108 PRO A O 1
ATOM 852 N N . GLY A 1 109 ? -7.695 -10.313 0.760 1.00 83.62 109 GLY A N 1
ATOM 853 C CA . GLY A 1 109 ? -8.849 -9.690 0.107 1.00 83.62 109 GLY A CA 1
ATOM 854 C C . GLY A 1 109 ? -8.518 -8.788 -1.089 1.00 83.62 109 GLY A C 1
ATOM 855 O O . GLY A 1 109 ? -9.269 -8.813 -2.057 1.00 83.62 109 GLY A O 1
ATOM 856 N N . LEU A 1 110 ? -7.386 -8.072 -1.118 1.00 85.44 110 LEU A N 1
ATOM 857 C CA . LEU A 1 110 ? -7.042 -7.171 -2.235 1.00 85.44 110 LEU A CA 1
ATOM 858 C C . LEU A 1 110 ? -6.130 -7.819 -3.283 1.00 85.44 110 LEU A C 1
ATOM 860 O O . LEU A 1 110 ? -6.429 -7.765 -4.477 1.00 85.44 110 LEU A O 1
ATOM 864 N N . GLY A 1 111 ? -5.023 -8.442 -2.871 1.00 86.75 111 GLY A N 1
ATOM 865 C CA . GLY A 1 111 ? -4.069 -9.003 -3.827 1.00 86.75 111 GLY A CA 1
ATOM 866 C C . GLY A 1 111 ? -2.628 -9.126 -3.339 1.00 86.75 111 GLY A C 1
ATOM 867 O O . GLY A 1 111 ? -2.3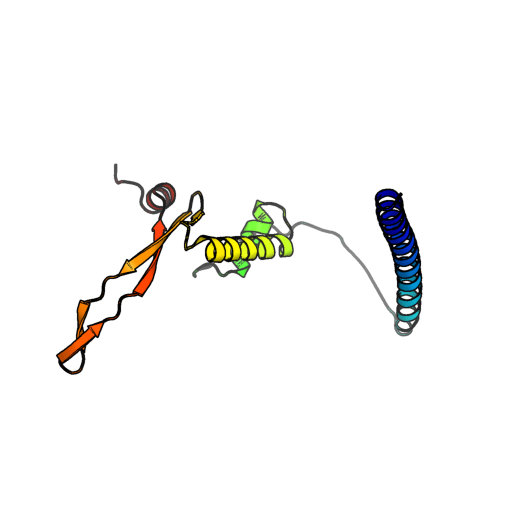20 -8.937 -2.168 1.00 86.75 111 GLY A O 1
ATOM 868 N N . LYS A 1 112 ? -1.730 -9.448 -4.272 1.00 88.94 112 LYS A N 1
ATOM 869 C CA . LYS A 1 112 ? -0.298 -9.672 -4.053 1.00 88.94 112 LYS A CA 1
ATOM 870 C C . LYS A 1 112 ? 0.538 -8.635 -4.800 1.00 88.94 112 LYS A C 1
ATOM 872 O O . LYS A 1 112 ? 0.464 -8.531 -6.024 1.00 88.94 112 LYS A O 1
ATOM 877 N N . VAL A 1 113 ? 1.388 -7.916 -4.077 1.00 87.94 113 VAL A N 1
ATOM 878 C CA . VAL A 1 113 ? 2.459 -7.079 -4.626 1.00 87.94 113 VAL A CA 1
ATOM 879 C C . VAL A 1 113 ? 3.688 -7.959 -4.834 1.00 87.94 113 VAL A C 1
ATOM 881 O O . VAL A 1 113 ? 4.190 -8.549 -3.881 1.00 87.94 113 VAL A O 1
ATOM 884 N N . PHE A 1 114 ? 4.187 -8.048 -6.065 1.00 86.88 114 PHE A N 1
ATOM 885 C CA . PHE A 1 114 ? 5.381 -8.836 -6.382 1.00 86.88 114 PHE A CA 1
ATOM 886 C C . PHE A 1 114 ? 6.303 -8.086 -7.342 1.00 86.88 114 PHE A C 1
ATOM 888 O O . PHE A 1 114 ? 5.860 -7.288 -8.175 1.00 86.88 114 PHE A O 1
ATOM 895 N N . THR A 1 115 ? 7.603 -8.357 -7.248 1.00 88.44 115 THR A N 1
ATOM 896 C CA . THR A 1 115 ? 8.615 -7.730 -8.105 1.00 88.44 115 THR A CA 1
ATOM 897 C C . THR A 1 115 ? 9.014 -8.679 -9.233 1.00 88.44 115 THR A C 1
ATOM 899 O O . THR A 1 115 ? 9.458 -9.795 -8.999 1.00 88.44 115 THR A O 1
ATOM 902 N N . THR A 1 116 ? 8.885 -8.238 -10.484 1.00 86.50 116 THR A N 1
ATOM 903 C CA . THR A 1 116 ? 9.314 -8.990 -11.673 1.00 86.50 116 THR A CA 1
ATOM 904 C C . THR A 1 116 ? 10.551 -8.350 -12.293 1.00 86.50 116 THR A C 1
ATOM 906 O O . THR A 1 116 ? 10.542 -7.160 -12.616 1.00 86.50 116 THR A O 1
ATOM 909 N N . ARG A 1 117 ? 11.604 -9.137 -12.534 1.00 87.50 117 ARG A N 1
ATOM 910 C CA . ARG A 1 117 ? 12.778 -8.683 -13.294 1.00 87.50 117 ARG A CA 1
ATOM 911 C C . ARG A 1 117 ? 12.503 -8.777 -14.792 1.00 87.50 117 ARG A C 1
ATOM 913 O O . ARG A 1 117 ? 12.160 -9.838 -15.301 1.00 87.50 117 ARG A O 1
ATOM 920 N N . THR A 1 118 ? 12.649 -7.663 -15.502 1.00 87.44 118 THR A N 1
ATOM 921 C CA . THR A 1 118 ? 12.585 -7.630 -16.970 1.00 87.44 118 THR A CA 1
ATOM 922 C C . THR A 1 118 ? 14.001 -7.750 -17.523 1.00 87.44 118 THR A C 1
ATOM 924 O O . THR A 1 118 ? 14.872 -6.978 -17.121 1.00 87.44 118 THR A O 1
ATOM 927 N N . LYS A 1 119 ? 14.229 -8.703 -18.436 1.00 88.81 119 LYS A N 1
ATOM 928 C CA . LYS A 1 119 ? 15.532 -8.910 -19.087 1.00 88.81 119 LYS A CA 1
ATOM 929 C C . LYS A 1 119 ? 15.872 -7.745 -20.024 1.00 88.81 119 LYS A C 1
ATOM 931 O O . LYS A 1 119 ? 14.975 -7.088 -20.558 1.00 88.81 119 LYS A O 1
ATOM 936 N N . ARG A 1 120 ? 17.172 -7.518 -20.225 1.00 90.00 120 ARG A N 1
ATOM 937 C CA . ARG A 1 120 ? 17.689 -6.595 -21.242 1.00 90.00 120 ARG A CA 1
ATOM 938 C C . ARG A 1 120 ? 17.216 -7.062 -22.618 1.00 90.00 120 ARG A C 1
ATOM 940 O O . ARG A 1 120 ? 17.284 -8.253 -22.911 1.00 90.00 120 ARG A O 1
ATOM 947 N N . ARG A 1 121 ? 16.734 -6.134 -23.441 1.00 91.19 121 ARG A N 1
ATOM 948 C CA . ARG A 1 121 ? 16.285 -6.417 -24.811 1.00 91.19 121 ARG A CA 1
ATOM 949 C C . ARG A 1 121 ? 16.526 -5.222 -25.715 1.00 91.19 121 ARG A C 1
ATOM 951 O O . ARG A 1 121 ? 16.573 -4.091 -25.238 1.00 91.19 121 ARG A O 1
ATOM 958 N N . ASN A 1 122 ? 16.608 -5.480 -27.010 1.00 88.94 122 ASN A N 1
ATOM 959 C CA . ASN A 1 122 ? 16.714 -4.429 -28.011 1.00 88.94 122 ASN A CA 1
ATOM 960 C C . ASN A 1 122 ? 15.306 -3.901 -28.321 1.00 88.94 122 ASN A C 1
ATOM 962 O O . ASN A 1 122 ? 14.374 -4.679 -28.525 1.00 88.94 122 ASN A O 1
ATOM 966 N N . GLY A 1 123 ? 15.144 -2.582 -28.284 1.00 86.06 123 GLY A N 1
ATOM 967 C CA . GLY A 1 123 ? 13.933 -1.867 -28.676 1.00 86.06 123 GLY A CA 1
ATOM 968 C C . GLY A 1 123 ? 14.234 -0.867 -29.788 1.00 86.06 123 GLY A C 1
ATOM 969 O O . GLY A 1 123 ? 15.385 -0.689 -30.181 1.00 86.06 123 GLY A O 1
ATOM 970 N N . ARG A 1 124 ? 13.194 -0.213 -30.299 1.00 91.62 124 ARG A N 1
ATOM 971 C CA . ARG A 1 124 ? 13.320 0.891 -31.256 1.00 91.62 124 ARG A CA 1
ATOM 972 C C . ARG A 1 124 ? 12.732 2.155 -30.650 1.00 91.62 124 ARG A C 1
ATOM 974 O O . ARG A 1 124 ? 11.747 2.061 -29.915 1.00 91.62 124 ARG A O 1
ATOM 981 N N . ASN A 1 125 ? 13.326 3.307 -30.948 1.00 88.44 125 ASN A N 1
ATOM 982 C CA . ASN A 1 125 ? 12.698 4.583 -30.630 1.00 88.44 125 ASN A CA 1
ATOM 983 C C . ASN A 1 125 ? 11.447 4.745 -31.512 1.00 88.44 125 ASN A C 1
ATOM 985 O O . ASN A 1 125 ? 11.596 4.734 -32.734 1.00 88.44 125 ASN A O 1
ATOM 989 N N . PRO A 1 126 ? 10.236 4.890 -30.950 1.00 87.88 126 PRO A N 1
ATOM 990 C CA . PRO A 1 126 ? 9.037 5.098 -31.758 1.00 87.88 126 PRO A CA 1
ATOM 991 C C . PRO A 1 126 ? 9.089 6.376 -32.609 1.00 87.88 126 PRO A C 1
ATOM 993 O O . PRO A 1 126 ? 8.401 6.430 -33.619 1.00 87.88 126 PRO A O 1
ATOM 996 N N . ALA A 1 127 ? 9.905 7.372 -32.242 1.00 87.75 127 ALA A N 1
ATOM 997 C CA . ALA A 1 127 ? 10.025 8.619 -32.999 1.00 87.75 127 ALA A CA 1
ATOM 998 C C . ALA A 1 127 ? 11.065 8.567 -34.137 1.00 87.75 127 ALA A C 1
ATOM 1000 O O . ALA A 1 127 ? 10.838 9.154 -35.186 1.00 87.75 127 ALA A O 1
ATOM 1001 N N . THR A 1 128 ? 12.199 7.877 -33.950 1.00 84.69 128 THR A N 1
ATOM 1002 C CA . THR A 1 128 ? 13.341 7.919 -34.896 1.00 84.69 128 THR A CA 1
ATOM 1003 C C . THR A 1 128 ? 13.710 6.563 -35.500 1.00 84.69 128 THR A C 1
ATOM 1005 O O . THR A 1 128 ? 14.556 6.480 -36.381 1.00 84.69 128 THR A O 1
ATOM 1008 N N . GLY A 1 129 ? 13.104 5.466 -35.039 1.00 84.75 129 GLY A N 1
ATOM 1009 C CA . GLY A 1 129 ? 13.342 4.117 -35.567 1.00 84.75 129 GLY A CA 1
ATOM 1010 C C . GLY A 1 129 ? 14.696 3.493 -35.204 1.00 84.75 129 GLY A C 1
ATOM 1011 O O . GLY A 1 129 ? 14.891 2.295 -35.440 1.00 84.75 129 GLY A O 1
ATOM 1012 N N . GLU A 1 130 ? 15.599 4.257 -34.588 1.00 88.06 130 GLU A N 1
ATOM 1013 C CA . GLU A 1 130 ? 16.921 3.805 -34.162 1.00 88.06 130 GLU A CA 1
ATOM 1014 C C . GLU A 1 130 ? 16.837 2.686 -33.118 1.00 88.06 130 GLU A C 1
ATOM 1016 O O . GLU A 1 130 ? 15.964 2.666 -32.238 1.00 88.06 130 GLU A O 1
ATOM 1021 N N . LYS A 1 131 ? 17.762 1.726 -33.221 1.00 85.81 131 LYS A N 1
ATOM 1022 C CA . LYS A 1 131 ? 17.862 0.593 -32.297 1.00 85.81 131 LYS A CA 1
ATOM 1023 C C . LYS A 1 131 ? 18.483 1.073 -30.986 1.00 85.81 131 LYS A C 1
ATOM 1025 O O . LYS A 1 131 ? 19.625 1.510 -30.967 1.00 85.81 131 LYS A O 1
ATOM 1030 N N . MET A 1 132 ? 17.758 0.916 -29.882 1.00 85.50 132 MET A N 1
ATOM 1031 C CA . MET A 1 132 ? 18.239 1.240 -28.537 1.00 85.50 132 MET A CA 1
ATOM 1032 C C . MET A 1 132 ? 18.158 0.019 -27.624 1.00 85.50 132 MET A C 1
ATOM 1034 O O . MET A 1 132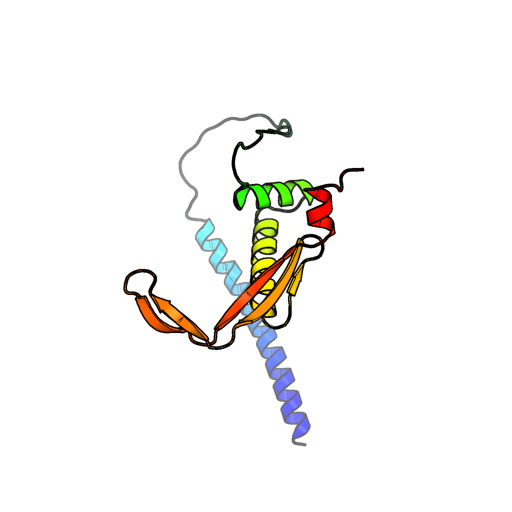 ? 17.185 -0.741 -27.641 1.00 85.50 132 MET A O 1
ATOM 1038 N N . VAL A 1 133 ? 19.178 -0.168 -26.788 1.00 86.81 133 VAL A N 1
ATOM 1039 C CA . VAL A 1 133 ? 19.191 -1.237 -25.785 1.00 86.81 133 VAL A CA 1
ATOM 1040 C C . VAL A 1 133 ? 18.380 -0.788 -24.572 1.00 86.81 133 VAL A C 1
ATOM 1042 O O . VAL A 1 133 ? 18.720 0.184 -23.905 1.00 86.81 133 VAL A O 1
ATOM 1045 N N . ILE A 1 134 ? 17.310 -1.519 -24.253 1.00 87.50 134 ILE A N 1
ATOM 1046 C CA . ILE A 1 134 ? 16.511 -1.276 -23.051 1.00 87.50 134 ILE A CA 1
ATOM 1047 C C . ILE A 1 134 ? 17.162 -2.049 -21.897 1.00 87.50 134 ILE A C 1
ATOM 1049 O O . ILE A 1 134 ? 17.200 -3.288 -21.946 1.00 87.50 134 ILE A O 1
ATOM 1053 N N . PRO A 1 135 ? 17.660 -1.364 -20.849 1.00 87.75 135 PRO A N 1
ATOM 1054 C CA . PRO A 1 135 ? 18.352 -2.019 -19.749 1.00 87.75 135 PRO A CA 1
ATOM 1055 C C . PRO A 1 135 ? 17.415 -2.930 -18.951 1.00 87.75 135 PRO A C 1
ATOM 1057 O O . PRO A 1 135 ? 16.193 -2.740 -18.903 1.00 87.75 135 PRO A O 1
ATOM 1060 N N . ALA A 1 136 ? 18.007 -3.932 -18.298 1.00 91.00 136 ALA A N 1
ATOM 1061 C CA . ALA A 1 136 ? 17.277 -4.795 -17.384 1.00 91.00 136 ALA A CA 1
ATOM 1062 C C . ALA A 1 136 ? 16.768 -3.967 -16.197 1.00 91.00 136 ALA A C 1
ATOM 1064 O O . ALA A 1 136 ? 17.539 -3.275 -15.536 1.00 91.00 136 ALA A O 1
ATOM 1065 N N . LYS A 1 137 ? 15.464 -4.047 -15.921 1.00 89.44 137 LYS A N 1
ATOM 1066 C CA . LYS A 1 137 ? 14.851 -3.345 -14.790 1.00 89.44 137 LYS A CA 1
ATOM 1067 C C . LYS A 1 137 ? 13.858 -4.215 -14.046 1.00 89.44 137 LYS A C 1
ATOM 1069 O O . LYS A 1 137 ? 13.092 -4.976 -14.644 1.00 89.44 137 LYS A O 1
ATOM 1074 N N . SER A 1 138 ? 13.855 -4.064 -12.731 1.00 88.00 138 SER A N 1
ATOM 1075 C CA . SER A 1 138 ? 12.842 -4.641 -11.854 1.00 88.00 138 SER A CA 1
ATOM 1076 C C . SER A 1 138 ? 11.599 -3.761 -11.877 1.00 88.00 138 SER A C 1
ATOM 1078 O O . SER A 1 138 ? 11.692 -2.543 -11.755 1.00 88.00 138 SER A O 1
ATOM 1080 N N . LYS A 1 139 ? 10.432 -4.374 -12.061 1.00 86.19 139 LYS A N 1
ATOM 1081 C CA . LYS A 1 139 ? 9.132 -3.702 -12.028 1.00 86.19 139 LYS A CA 1
ATOM 1082 C C . LYS A 1 139 ? 8.285 -4.317 -10.929 1.00 86.19 139 LYS A C 1
ATOM 1084 O O . LYS A 1 139 ? 8.242 -5.540 -10.812 1.00 86.19 139 LYS A O 1
ATOM 1089 N N . VAL A 1 140 ? 7.582 -3.485 -10.174 1.00 88.75 140 VAL A N 1
ATOM 1090 C CA . VAL A 1 140 ? 6.569 -3.947 -9.222 1.00 88.75 140 VAL A CA 1
ATOM 1091 C C . VAL A 1 140 ? 5.255 -4.152 -9.973 1.00 88.75 140 VAL A C 1
ATOM 1093 O O . VAL A 1 140 ? 4.885 -3.338 -10.818 1.00 88.75 140 VAL A O 1
ATOM 1096 N N . LYS A 1 141 ? 4.569 -5.260 -9.700 1.00 88.56 141 LYS A N 1
ATOM 1097 C CA . LYS A 1 141 ? 3.245 -5.580 -10.237 1.00 88.56 141 LYS A CA 1
ATOM 1098 C C . LYS A 1 141 ? 2.293 -5.884 -9.082 1.00 88.56 141 LYS A C 1
ATOM 1100 O O . LYS A 1 141 ? 2.683 -6.534 -8.114 1.00 88.56 141 LYS A O 1
ATOM 1105 N N . PHE A 1 142 ? 1.044 -5.448 -9.217 1.00 89.94 142 PHE A N 1
ATOM 1106 C CA . PHE A 1 142 ? -0.045 -5.808 -8.313 1.00 89.94 142 PHE A CA 1
ATOM 1107 C C . PHE A 1 142 ? -0.906 -6.883 -8.975 1.00 89.94 142 PHE A C 1
ATOM 1109 O O . PHE A 1 142 ? -1.457 -6.663 -10.052 1.00 89.94 142 PHE A O 1
ATOM 1116 N N . ARG A 1 143 ? -0.988 -8.064 -8.364 1.00 88.62 143 ARG A N 1
ATOM 1117 C CA . ARG A 1 143 ? -1.893 -9.139 -8.772 1.00 88.62 143 ARG A CA 1
ATOM 1118 C C . ARG A 1 143 ? -3.142 -9.067 -7.908 1.00 88.62 143 ARG A C 1
ATOM 1120 O O . ARG A 1 143 ? -3.043 -9.215 -6.697 1.00 88.62 143 ARG A O 1
ATOM 1127 N N . VAL A 1 144 ? -4.294 -8.853 -8.529 1.00 89.88 144 VAL A N 1
ATOM 1128 C CA . VAL A 1 144 ? -5.581 -8.774 -7.830 1.00 89.88 144 VAL A CA 1
ATOM 1129 C C . VAL A 1 144 ? -6.000 -10.159 -7.330 1.00 89.88 144 VAL A C 1
ATOM 1131 O O . VAL A 1 144 ? -5.771 -11.156 -8.015 1.00 89.88 144 VAL A O 1
ATOM 1134 N N . SER A 1 145 ? -6.586 -10.224 -6.133 1.00 89.50 145 SER A N 1
ATOM 1135 C CA . SER A 1 145 ? -7.137 -11.464 -5.581 1.00 89.50 145 SER A CA 1
ATOM 1136 C C . SER A 1 145 ? -8.350 -11.941 -6.395 1.00 89.50 145 SER A C 1
ATOM 1138 O O . SER A 1 145 ? -9.070 -11.139 -6.992 1.00 89.50 145 SER A O 1
ATOM 1140 N N . LYS A 1 146 ? -8.617 -13.251 -6.389 1.00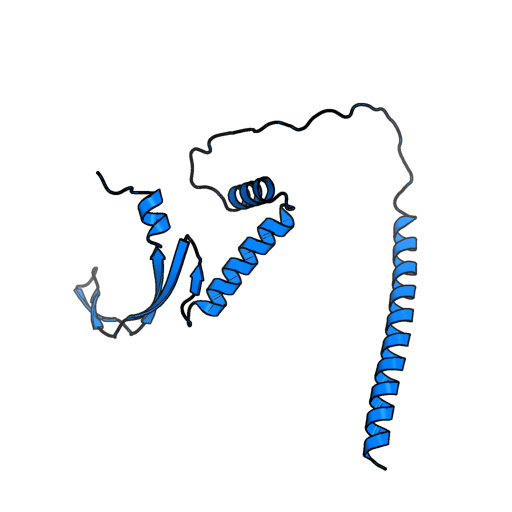 86.31 146 LYS A N 1
ATOM 1141 C CA . LYS A 1 146 ? -9.841 -13.793 -6.996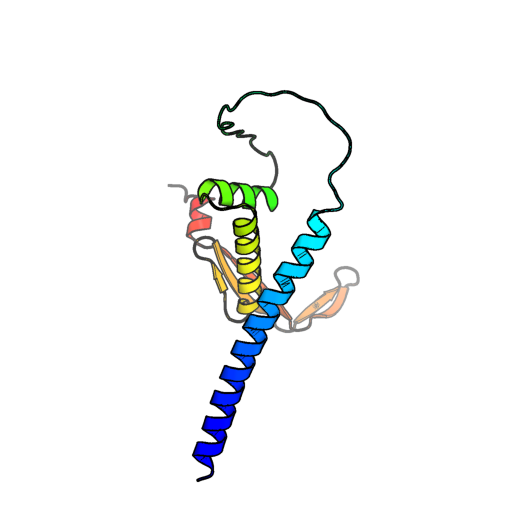 1.00 86.31 146 LYS A CA 1
ATOM 1142 C C . LYS A 1 146 ? -11.096 -13.234 -6.314 1.00 86.31 146 LYS A C 1
ATOM 1144 O O . LYS A 1 146 ? -12.018 -12.824 -7.003 1.00 86.31 146 LYS A O 1
ATOM 1149 N N . ALA A 1 147 ? -11.070 -13.099 -4.987 1.00 86.38 147 ALA A N 1
ATOM 1150 C CA . ALA A 1 147 ? -12.169 -12.519 -4.216 1.00 86.38 147 ALA A CA 1
ATOM 1151 C C . ALA A 1 147 ? -12.555 -11.107 -4.692 1.00 86.38 147 ALA A C 1
ATOM 1153 O O . ALA A 1 147 ? -13.739 -10.800 -4.795 1.00 86.38 147 ALA A O 1
ATOM 1154 N N . LEU A 1 148 ? -11.574 -10.258 -5.026 1.00 84.31 148 LEU A N 1
ATOM 1155 C CA . LEU A 1 148 ? -11.856 -8.922 -5.551 1.00 84.31 148 LEU A CA 1
ATOM 1156 C C . LEU A 1 148 ? -12.371 -8.971 -6.997 1.00 84.31 148 LEU A C 1
ATOM 1158 O O . LEU A 1 148 ? -13.259 -8.199 -7.343 1.00 84.31 148 LEU A O 1
ATOM 1162 N N . GLN A 1 149 ? -11.852 -9.873 -7.836 1.00 86.06 149 GLN A N 1
ATOM 1163 C CA . GLN A 1 149 ? -12.372 -10.047 -9.198 1.00 86.06 149 GLN A CA 1
ATOM 1164 C C . GLN A 1 149 ? -13.823 -10.524 -9.187 1.00 86.06 149 GLN A C 1
ATOM 1166 O O . GLN A 1 149 ? -14.639 -9.929 -9.876 1.00 86.06 149 GLN A O 1
ATOM 1171 N N . ASP A 1 150 ? -14.151 -11.518 -8.363 1.00 87.12 150 ASP A N 1
ATOM 1172 C CA . ASP A 1 150 ? -15.497 -12.092 -8.278 1.00 87.12 150 ASP A CA 1
ATOM 1173 C C . ASP A 1 150 ? -16.511 -11.093 -7.694 1.00 87.12 150 ASP A C 1
ATOM 1175 O O . ASP A 1 150 ? -17.671 -11.081 -8.097 1.00 87.12 150 ASP A O 1
ATOM 1179 N N . ALA A 1 151 ? -16.074 -10.211 -6.787 1.00 86.19 151 ALA A N 1
ATOM 1180 C CA . ALA A 1 151 ? -16.914 -9.145 -6.238 1.00 86.19 151 ALA A CA 1
ATOM 1181 C C . ALA A 1 151 ? -17.230 -8.027 -7.250 1.00 86.19 151 ALA A C 1
ATOM 1183 O O . ALA A 1 151 ? -18.267 -7.377 -7.134 1.00 86.19 151 ALA A O 1
ATOM 1184 N N . VAL A 1 152 ? -16.341 -7.770 -8.217 1.00 87.50 152 VAL A N 1
ATOM 1185 C CA . VAL A 1 152 ? -16.526 -6.718 -9.238 1.00 87.50 152 VAL A CA 1
ATOM 1186 C C . VAL A 1 152 ? -17.174 -7.277 -10.505 1.00 87.50 152 VAL A C 1
ATOM 1188 O O . VAL A 1 152 ? -18.064 -6.651 -11.076 1.00 87.50 152 VAL A O 1
ATOM 1191 N N . TYR A 1 153 ? -16.732 -8.454 -10.935 1.00 86.94 153 TYR A N 1
ATOM 1192 C CA . TYR A 1 153 ? -17.195 -9.165 -12.118 1.00 86.94 153 TYR A CA 1
ATOM 1193 C C . TYR A 1 153 ? -17.628 -10.575 -11.706 1.00 86.94 153 TYR A C 1
ATOM 1195 O O . TYR A 1 153 ? -16.843 -11.520 -11.834 1.00 86.94 153 TYR A O 1
ATOM 1203 N N . PRO A 1 154 ? -18.862 -10.744 -11.201 1.00 81.50 154 PRO A N 1
ATOM 1204 C CA . PRO A 1 154 ? -19.379 -12.074 -10.928 1.00 81.50 154 PRO A CA 1
ATOM 1205 C C . PRO A 1 154 ? -19.397 -12.88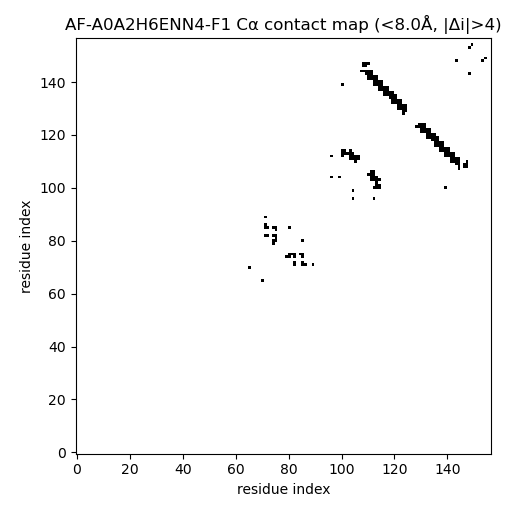7 -12.234 1.00 81.50 154 PRO A C 1
ATOM 1207 O O . PRO A 1 154 ? -19.766 -12.343 -13.283 1.00 81.50 154 PRO A O 1
ATOM 1210 N N . PRO A 1 155 ? -18.991 -14.171 -12.214 1.00 76.88 155 PRO A N 1
ATOM 1211 C CA . PRO A 1 155 ? -19.082 -15.016 -13.395 1.00 76.88 155 PRO A CA 1
ATOM 1212 C C . PRO A 1 155 ? -20.543 -15.068 -13.849 1.00 76.88 155 PRO A C 1
ATOM 1214 O O . PRO A 1 155 ? -21.437 -15.317 -13.036 1.00 76.88 155 PRO A O 1
ATOM 1217 N N . LYS A 1 156 ? -20.788 -14.790 -15.136 1.00 72.50 156 LYS A N 1
ATOM 1218 C CA . LYS A 1 156 ? -22.115 -14.965 -15.733 1.00 72.50 156 LYS A CA 1
ATOM 1219 C C . LYS A 1 156 ? -22.511 -16.431 -15.544 1.00 72.50 156 LYS A C 1
ATOM 1221 O O . LYS A 1 156 ? -21.790 -17.308 -16.017 1.00 72.50 156 LYS A O 1
ATOM 1226 N N . LYS A 1 157 ? -23.579 -16.654 -14.776 1.00 58.97 157 LYS A N 1
ATOM 1227 C CA . LYS A 1 157 ? -24.241 -17.955 -14.660 1.00 58.97 157 LYS A CA 1
ATOM 1228 C C . LYS A 1 157 ? -24.915 -18.319 -15.973 1.00 58.97 157 LYS A C 1
ATOM 1230 O O . LYS A 1 157 ? -25.373 -17.374 -16.656 1.00 58.97 157 LYS A O 1
#

Mean predicted aligned error: 18.75 Å

Radius of gyration: 30.0 Å; Cα contacts (8 Å, |Δi|>4): 110; chains: 1; bounding box: 65×58×77 Å